Protein AF-A0A7S4SJH5-F1 (afdb_monomer_lite)

Structure (mmCIF, N/CA/C/O backbone):
data_AF-A0A7S4SJH5-F1
#
_entry.id   AF-A0A7S4SJH5-F1
#
loop_
_atom_site.group_PDB
_atom_site.id
_atom_site.type_symbol
_atom_site.label_atom_id
_atom_site.label_alt_id
_atom_site.label_comp_id
_atom_site.label_asym_id
_atom_site.label_entity_id
_atom_site.label_seq_id
_atom_site.pdbx_PDB_ins_code
_atom_site.Cartn_x
_atom_site.Cartn_y
_atom_site.Cartn_z
_atom_site.occupancy
_atom_site.B_iso_or_equiv
_atom_site.auth_seq_id
_atom_site.auth_comp_id
_atom_site.auth_asym_id
_atom_site.auth_atom_id
_atom_site.pdbx_PDB_model_num
ATOM 1 N N . ASN A 1 1 ? 22.128 1.955 -6.097 1.00 71.81 1 ASN A N 1
ATOM 2 C CA . ASN A 1 1 ? 20.677 1.804 -5.848 1.00 71.81 1 ASN A CA 1
ATOM 3 C C . ASN A 1 1 ? 20.078 1.080 -7.054 1.00 71.81 1 ASN A C 1
ATOM 5 O O . ASN A 1 1 ? 20.404 1.464 -8.172 1.00 71.81 1 ASN A O 1
ATOM 9 N N . ARG A 1 2 ? 19.282 0.021 -6.847 1.00 75.12 2 ARG A N 1
ATOM 10 C CA . ARG A 1 2 ? 18.670 -0.792 -7.916 1.00 75.12 2 ARG A CA 1
ATOM 11 C C . ARG A 1 2 ? 17.792 0.044 -8.857 1.00 75.12 2 ARG A C 1
ATOM 13 O O . ARG A 1 2 ? 17.909 -0.124 -10.065 1.00 75.12 2 ARG A O 1
ATOM 20 N N . HIS A 1 3 ? 17.038 1.013 -8.321 1.00 79.19 3 HIS A N 1
ATOM 21 C CA . HIS A 1 3 ? 16.251 1.985 -9.103 1.00 79.19 3 HIS A CA 1
ATOM 22 C C . HIS A 1 3 ? 17.123 2.677 -10.150 1.00 79.19 3 HIS A C 1
ATOM 24 O O . HIS A 1 3 ? 16.803 2.694 -11.332 1.00 79.19 3 HIS A O 1
ATOM 30 N N . THR A 1 4 ? 18.271 3.202 -9.719 1.00 84.38 4 THR A N 1
ATOM 31 C CA . THR A 1 4 ? 19.208 3.916 -10.591 1.00 84.38 4 THR A CA 1
ATOM 32 C C . THR A 1 4 ? 19.762 3.011 -11.685 1.00 84.38 4 THR A C 1
ATOM 34 O O . THR A 1 4 ? 19.851 3.444 -12.824 1.00 84.38 4 THR A O 1
ATOM 37 N N . GLN A 1 5 ? 20.096 1.757 -11.364 1.00 84.31 5 GLN A N 1
ATOM 38 C CA . GLN A 1 5 ? 20.617 0.800 -12.348 1.00 84.31 5 GLN A CA 1
ATOM 39 C C . GLN A 1 5 ? 19.587 0.482 -13.434 1.00 84.31 5 GLN A C 1
ATOM 41 O O . GLN A 1 5 ? 19.936 0.409 -14.607 1.00 84.31 5 GLN A O 1
ATOM 46 N N . ILE A 1 6 ? 18.320 0.316 -13.049 1.00 83.69 6 ILE A N 1
ATOM 47 C CA . ILE A 1 6 ? 17.226 0.104 -13.997 1.00 83.69 6 ILE A CA 1
ATOM 48 C C . ILE A 1 6 ? 17.053 1.336 -14.887 1.00 83.69 6 ILE A C 1
ATOM 50 O O . ILE A 1 6 ? 17.049 1.209 -16.104 1.00 83.69 6 ILE A O 1
ATOM 54 N N . LEU A 1 7 ? 16.967 2.532 -14.304 1.00 88.25 7 LEU A N 1
ATOM 55 C CA . LEU A 1 7 ? 16.808 3.758 -15.092 1.00 88.25 7 LEU A CA 1
ATOM 56 C C . LEU A 1 7 ? 17.993 3.985 -16.042 1.00 88.25 7 LEU A C 1
ATOM 58 O O . LEU A 1 7 ? 17.797 4.400 -17.177 1.00 88.25 7 LEU A O 1
ATOM 62 N N . GLN A 1 8 ? 19.212 3.648 -15.614 1.00 88.31 8 GLN A N 1
ATOM 63 C CA . GLN A 1 8 ? 20.402 3.680 -16.467 1.00 88.31 8 GLN A CA 1
ATOM 64 C C . GLN A 1 8 ? 20.332 2.664 -17.611 1.00 88.31 8 GLN A C 1
ATOM 66 O O . GLN A 1 8 ? 20.703 3.006 -18.728 1.00 88.31 8 GLN A O 1
ATOM 71 N N . LEU A 1 9 ? 19.838 1.445 -17.363 1.00 85.44 9 LEU A N 1
ATOM 72 C CA . LEU A 1 9 ? 19.628 0.441 -18.410 1.00 85.44 9 LEU A CA 1
ATOM 73 C C . LEU A 1 9 ? 18.659 0.965 -19.477 1.00 85.44 9 LEU A C 1
ATOM 75 O O . LEU A 1 9 ? 18.976 0.931 -20.663 1.00 85.44 9 LEU A O 1
ATOM 79 N N . PHE A 1 10 ? 17.518 1.511 -19.056 1.00 87.31 10 PHE A N 1
ATOM 80 C CA . PHE A 1 10 ? 16.510 2.069 -19.962 1.00 87.31 10 PHE A CA 1
ATOM 81 C C . PHE A 1 10 ? 16.956 3.355 -20.668 1.00 87.31 10 PHE A C 1
ATOM 83 O O . PHE A 1 10 ? 16.408 3.702 -21.707 1.00 87.31 10 PHE A O 1
ATOM 90 N N . ALA A 1 11 ? 17.982 4.034 -20.152 1.00 89.75 11 ALA A N 1
ATOM 91 C CA . ALA A 1 11 ? 18.607 5.177 -20.809 1.00 89.75 11 ALA A CA 1
ATOM 92 C C . ALA A 1 11 ? 19.631 4.785 -21.895 1.00 89.75 11 ALA A C 1
ATOM 94 O O . ALA A 1 11 ? 20.174 5.666 -22.559 1.00 89.75 11 ALA A O 1
ATOM 95 N N . THR A 1 12 ? 19.933 3.495 -22.083 1.00 88.94 12 THR A N 1
ATOM 96 C CA . THR A 1 12 ? 20.849 3.058 -23.151 1.00 88.94 12 THR A CA 1
ATOM 97 C C . THR A 1 12 ? 20.186 3.163 -24.533 1.00 88.94 12 THR A C 1
ATOM 99 O O . THR A 1 12 ? 18.988 2.895 -24.642 1.00 88.94 12 THR A O 1
ATOM 102 N N . PRO A 1 13 ? 20.935 3.479 -25.613 1.00 91.38 13 PRO A N 1
ATOM 103 C CA . PRO A 1 13 ? 20.355 3.627 -26.952 1.00 91.38 13 PRO A CA 1
ATOM 104 C C . PRO A 1 13 ? 19.530 2.422 -27.443 1.00 91.38 13 PRO A C 1
ATOM 106 O O . PRO A 1 13 ? 18.454 2.648 -27.995 1.00 91.38 13 PRO A O 1
ATOM 109 N N . PRO A 1 14 ? 19.946 1.153 -27.216 1.00 89.12 14 PRO A N 1
ATOM 110 C CA . PRO A 1 14 ? 19.132 0.001 -27.602 1.00 89.12 14 PRO A CA 1
ATOM 111 C C . PRO A 1 14 ? 17.788 -0.047 -26.873 1.00 89.12 14 PRO A C 1
ATOM 113 O O . PRO A 1 14 ? 16.776 -0.375 -27.480 1.00 89.12 14 PRO A O 1
ATOM 116 N N . MET A 1 15 ? 17.760 0.304 -25.584 1.00 86.56 15 MET A N 1
ATOM 117 C CA . MET A 1 15 ? 16.518 0.304 -24.814 1.00 86.56 15 MET A CA 1
ATOM 118 C C . MET A 1 15 ? 15.610 1.461 -25.227 1.00 86.56 15 MET A C 1
ATOM 120 O O . MET A 1 15 ? 14.430 1.238 -25.449 1.00 86.56 15 MET A O 1
ATOM 124 N N . GLN A 1 16 ? 16.154 2.666 -25.413 1.00 88.50 16 GLN A N 1
ATOM 125 C CA . GLN A 1 16 ? 15.378 3.837 -25.844 1.00 88.50 16 GLN A CA 1
ATOM 126 C C . GLN A 1 16 ? 14.749 3.672 -27.231 1.00 88.50 16 GLN A C 1
ATOM 128 O O . GLN A 1 16 ? 13.740 4.305 -27.525 1.00 88.50 16 GLN A O 1
ATOM 133 N N . HIS A 1 17 ? 15.336 2.834 -28.091 1.00 87.81 17 HIS A N 1
ATOM 134 C CA . HIS A 1 17 ? 14.764 2.538 -29.401 1.00 87.81 17 HIS A CA 1
ATOM 135 C C . HIS A 1 17 ? 13.475 1.704 -29.315 1.00 87.81 17 HIS A C 1
ATOM 137 O O . HIS A 1 17 ? 12.612 1.828 -30.181 1.00 87.81 17 HIS A O 1
ATOM 143 N N . HIS A 1 18 ? 13.337 0.870 -28.280 1.00 85.50 18 HIS A N 1
ATOM 144 C CA . HIS A 1 18 ? 12.234 -0.086 -28.142 1.00 85.50 18 HIS A CA 1
ATOM 145 C C . HIS A 1 18 ? 11.288 0.211 -26.975 1.00 85.50 18 HIS A C 1
ATOM 147 O O . HIS A 1 18 ? 10.184 -0.330 -26.942 1.00 85.50 18 HIS A O 1
ATOM 153 N N . PHE A 1 19 ? 11.714 1.030 -26.013 1.00 83.19 19 PHE A N 1
ATOM 154 C CA . PHE A 1 19 ? 11.036 1.213 -24.738 1.00 83.19 19 PHE A CA 1
ATOM 155 C C . PHE A 1 19 ? 11.051 2.670 -24.291 1.00 83.19 19 PHE A C 1
ATOM 157 O O . PHE A 1 19 ? 12.062 3.370 -24.376 1.00 83.19 19 PHE A O 1
ATOM 164 N N . GLU A 1 20 ? 9.936 3.092 -23.704 1.00 84.75 20 GLU A N 1
ATOM 165 C CA . GLU A 1 20 ? 9.885 4.321 -22.923 1.00 84.75 20 GLU A CA 1
ATOM 166 C C . GLU A 1 20 ? 10.580 4.159 -21.565 1.00 84.75 20 GLU A C 1
ATOM 168 O O . GLU A 1 20 ? 10.860 3.055 -21.088 1.00 84.75 20 GLU A O 1
ATOM 173 N N . THR A 1 21 ? 10.857 5.292 -20.915 1.00 85.81 21 THR A N 1
ATOM 174 C CA . THR A 1 21 ? 11.409 5.282 -19.556 1.00 85.81 21 THR A CA 1
ATOM 175 C C . THR A 1 21 ? 10.378 4.695 -18.587 1.00 85.81 21 THR A C 1
ATOM 177 O O . THR A 1 21 ? 9.243 5.176 -18.547 1.00 85.81 21 THR A O 1
ATOM 180 N N . PRO A 1 22 ? 10.747 3.699 -17.763 1.00 86.19 22 PRO A N 1
ATOM 181 C CA . PRO A 1 22 ? 9.787 3.007 -16.924 1.00 86.19 22 PRO A CA 1
ATOM 182 C C . PRO A 1 22 ? 9.300 3.911 -15.794 1.00 86.19 22 PRO A C 1
ATOM 184 O O . PRO A 1 22 ? 10.074 4.634 -15.160 1.00 86.19 22 PRO A O 1
ATOM 187 N N . THR A 1 23 ? 8.011 3.813 -15.481 1.00 87.44 23 THR A N 1
ATOM 188 C CA . THR A 1 23 ? 7.456 4.431 -14.273 1.00 87.44 23 THR A CA 1
ATOM 189 C C . THR A 1 23 ? 7.694 3.521 -13.073 1.00 87.44 23 THR A C 1
ATOM 191 O O . THR A 1 23 ? 7.365 2.335 -13.113 1.00 87.44 23 THR A O 1
ATOM 194 N N . ILE A 1 24 ? 8.235 4.090 -11.990 1.00 85.88 24 ILE A N 1
ATOM 195 C CA . ILE A 1 24 ? 8.539 3.357 -10.759 1.00 85.88 24 ILE A CA 1
ATOM 196 C C . ILE A 1 24 ? 7.441 3.567 -9.718 1.00 85.88 24 ILE A C 1
ATOM 198 O O . ILE A 1 24 ? 7.177 4.691 -9.289 1.00 85.88 24 ILE A O 1
ATOM 202 N N . SER A 1 25 ? 6.819 2.478 -9.266 1.00 84.44 25 SER A N 1
ATOM 203 C CA . SER A 1 25 ? 5.943 2.515 -8.086 1.00 84.44 25 SER A CA 1
ATOM 204 C C . SER A 1 25 ? 6.793 2.476 -6.787 1.00 84.44 25 SER A C 1
ATOM 206 O O . SER A 1 25 ? 7.906 1.944 -6.773 1.00 84.44 25 SER A O 1
ATOM 208 N N . PRO A 1 26 ? 6.351 3.078 -5.673 1.00 83.75 26 PRO A N 1
ATOM 209 C CA . PRO A 1 26 ? 7.137 3.104 -4.440 1.00 83.75 26 PRO A CA 1
ATOM 210 C C . PRO A 1 26 ? 7.080 1.781 -3.661 1.00 83.75 26 PRO A C 1
ATOM 212 O O . PRO A 1 26 ? 6.040 1.124 -3.606 1.00 83.75 26 PRO A O 1
ATOM 215 N N . ALA A 1 27 ? 8.179 1.435 -2.983 1.00 87.50 27 ALA A N 1
ATOM 216 C CA . ALA A 1 27 ? 8.197 0.389 -1.963 1.00 87.50 27 ALA A CA 1
ATOM 217 C C . ALA A 1 27 ? 7.295 0.742 -0.766 1.00 87.50 27 ALA A C 1
ATOM 219 O O . ALA A 1 27 ? 7.129 1.917 -0.423 1.00 87.50 27 ALA A O 1
ATOM 220 N N . ILE A 1 28 ? 6.762 -0.272 -0.075 1.00 90.81 28 ILE A N 1
ATOM 221 C CA . ILE A 1 28 ? 6.120 -0.091 1.235 1.00 90.81 28 ILE A CA 1
ATOM 222 C C . ILE A 1 28 ? 7.037 -0.674 2.311 1.00 90.81 28 ILE A C 1
ATOM 224 O O . ILE A 1 28 ? 7.140 -1.895 2.439 1.00 90.81 28 ILE A O 1
ATOM 228 N N . PRO A 1 29 ? 7.662 0.164 3.157 1.00 90.81 29 PRO A N 1
ATOM 229 C CA . PRO A 1 29 ? 8.459 -0.342 4.261 1.00 90.81 29 PRO A CA 1
ATOM 230 C C . PRO A 1 29 ? 7.576 -1.114 5.240 1.00 90.81 29 PRO A C 1
ATOM 232 O O . PRO A 1 29 ? 6.602 -0.569 5.767 1.00 90.81 29 PRO A O 1
ATOM 235 N N . SER A 1 30 ? 7.948 -2.346 5.580 1.00 91.00 30 SER A N 1
ATOM 236 C CA . SER A 1 30 ? 7.201 -3.177 6.544 1.00 91.00 30 SER A CA 1
ATOM 237 C C . SER A 1 30 ? 7.014 -2.501 7.911 1.00 91.00 30 SER A C 1
ATOM 239 O O . SER A 1 30 ? 6.020 -2.723 8.605 1.00 91.00 30 SER A O 1
ATOM 241 N N . ARG A 1 31 ? 7.949 -1.621 8.296 1.00 90.94 31 ARG A N 1
ATOM 242 C CA . ARG A 1 31 ? 7.860 -0.794 9.509 1.00 90.94 31 ARG A CA 1
ATOM 243 C C . ARG A 1 31 ? 6.754 0.259 9.427 1.00 90.94 31 ARG A C 1
ATOM 245 O O . ARG A 1 31 ? 6.141 0.550 10.449 1.00 90.94 31 ARG A O 1
ATOM 252 N N . SER A 1 32 ? 6.483 0.809 8.243 1.00 91.31 32 SER A N 1
ATOM 253 C CA . SER A 1 32 ? 5.493 1.878 8.059 1.00 91.31 32 SER A CA 1
ATOM 254 C C . SER A 1 32 ? 4.076 1.398 8.379 1.00 91.31 32 SER A C 1
ATOM 256 O O . SER A 1 32 ? 3.346 2.086 9.091 1.00 91.31 32 SER A O 1
ATOM 258 N N . ILE A 1 33 ? 3.735 0.170 7.975 1.00 93.06 33 ILE A N 1
ATOM 259 C CA . ILE A 1 33 ? 2.428 -0.461 8.207 1.00 93.06 33 ILE A CA 1
ATOM 260 C C . ILE A 1 33 ? 2.284 -1.071 9.613 1.00 93.06 33 ILE A C 1
ATOM 262 O O . ILE A 1 33 ? 1.391 -1.881 9.854 1.00 93.06 33 ILE A O 1
ATOM 266 N N . ARG A 1 34 ? 3.172 -0.727 10.559 1.00 90.81 34 ARG A N 1
ATOM 267 C CA . ARG A 1 34 ? 2.969 -0.998 11.997 1.00 90.81 34 ARG A CA 1
ATOM 268 C C . ARG A 1 34 ? 1.940 -0.066 12.618 1.00 90.81 34 ARG A C 1
ATOM 270 O O . ARG A 1 34 ? 1.244 -0.473 13.539 1.00 90.81 34 ARG A O 1
ATOM 277 N N . SER A 1 35 ? 1.843 1.157 12.106 1.00 90.94 35 SER A N 1
ATOM 278 C CA . SER A 1 35 ? 0.787 2.088 12.490 1.00 90.94 35 SER A CA 1
ATOM 279 C C . SER A 1 35 ? -0.530 1.665 11.847 1.00 90.94 35 SER A C 1
ATOM 281 O O . SER A 1 35 ? -0.564 1.372 10.649 1.00 90.94 35 SER A O 1
ATOM 283 N N . GLN A 1 36 ? -1.608 1.675 12.633 1.00 92.00 36 GLN A N 1
ATOM 284 C CA . GLN A 1 36 ? -2.957 1.401 12.143 1.00 92.00 36 GLN A CA 1
ATOM 285 C C . GLN A 1 36 ? -3.313 2.325 10.981 1.00 92.00 36 GLN A C 1
ATOM 287 O O . GLN A 1 36 ? -3.697 1.849 9.918 1.00 92.00 36 GLN A O 1
ATOM 292 N N . TYR A 1 37 ? -3.102 3.632 11.143 1.00 93.19 37 TYR A N 1
ATOM 293 C CA . TYR A 1 37 ? -3.399 4.602 10.096 1.00 93.19 37 TYR A CA 1
ATOM 294 C C . TYR A 1 37 ? -2.614 4.323 8.811 1.00 93.19 37 TYR A C 1
ATOM 296 O O . TYR A 1 37 ? -3.189 4.304 7.728 1.00 93.19 37 TYR A O 1
ATOM 304 N N . ASN A 1 38 ? -1.311 4.050 8.913 1.00 93.56 38 ASN A N 1
ATOM 305 C CA . ASN A 1 38 ? -0.498 3.783 7.726 1.00 93.56 38 ASN A CA 1
ATOM 306 C C . ASN A 1 38 ? -0.890 2.478 7.034 1.00 93.56 38 ASN A C 1
ATOM 308 O O . ASN A 1 38 ? -0.888 2.436 5.805 1.00 93.56 38 ASN A O 1
ATOM 312 N N . LEU A 1 39 ? -1.238 1.429 7.788 1.00 95.00 39 LEU A N 1
ATOM 313 C CA . LEU A 1 39 ? -1.768 0.200 7.205 1.00 95.00 39 LEU A CA 1
ATOM 314 C C . LEU A 1 39 ? -3.052 0.492 6.423 1.00 95.00 39 LEU A C 1
ATOM 316 O O . LEU A 1 39 ? -3.139 0.120 5.257 1.00 95.00 39 LEU A O 1
ATOM 320 N N . LEU A 1 40 ? -4.013 1.185 7.041 1.00 95.56 40 LEU A N 1
ATOM 321 C CA . LEU A 1 40 ? -5.303 1.482 6.420 1.00 95.56 40 LEU A CA 1
ATOM 322 C C . LEU A 1 40 ? -5.137 2.407 5.209 1.00 95.56 40 LEU A C 1
ATOM 324 O O . LEU A 1 40 ? -5.605 2.090 4.126 1.00 95.56 40 LEU A O 1
ATOM 328 N N . ARG A 1 41 ? -4.349 3.478 5.318 1.00 95.75 41 ARG A N 1
ATOM 329 C CA . ARG A 1 41 ? -4.022 4.351 4.180 1.00 95.75 41 ARG A CA 1
ATOM 330 C C . ARG A 1 41 ? -3.432 3.574 3.009 1.00 95.75 41 ARG A C 1
ATOM 332 O O . ARG A 1 41 ? -3.741 3.843 1.853 1.00 95.75 41 ARG A O 1
ATOM 339 N N . THR A 1 42 ? -2.549 2.627 3.300 1.00 96.62 42 THR A N 1
ATOM 340 C CA . THR A 1 42 ? -1.892 1.819 2.272 1.00 96.62 42 THR A CA 1
ATOM 341 C C . THR A 1 42 ? -2.857 0.809 1.650 1.00 96.62 42 THR A C 1
ATOM 343 O O . THR A 1 42 ? -2.875 0.659 0.434 1.00 96.62 42 THR A O 1
ATOM 346 N N . ALA A 1 43 ? -3.708 0.174 2.455 1.00 96.50 43 ALA A N 1
ATOM 347 C CA . ALA A 1 43 ? -4.746 -0.738 1.982 1.00 96.50 43 ALA A CA 1
ATOM 348 C C . ALA A 1 43 ? -5.844 -0.032 1.166 1.00 96.50 43 ALA A C 1
ATOM 350 O O . ALA A 1 43 ? -6.338 -0.599 0.195 1.00 96.50 43 ALA A O 1
ATOM 351 N N . HIS A 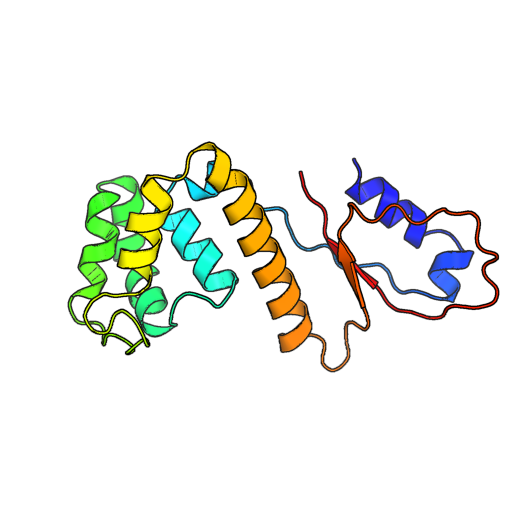1 44 ? -6.182 1.218 1.494 1.00 96.69 44 HIS A N 1
ATOM 352 C CA . HIS A 1 44 ? -7.058 2.056 0.667 1.00 96.69 44 HIS A CA 1
ATOM 353 C C . HIS A 1 44 ? -6.417 2.381 -0.683 1.00 96.69 44 HIS A C 1
ATOM 355 O O . HIS A 1 44 ? -7.035 2.168 -1.726 1.00 96.69 44 HIS A O 1
ATOM 361 N N . LYS A 1 45 ? -5.139 2.787 -0.693 1.00 95.50 45 LYS A N 1
ATOM 362 C CA . LYS A 1 45 ? -4.387 2.978 -1.945 1.00 95.50 45 LYS A CA 1
ATOM 363 C C . LYS A 1 45 ? -4.355 1.710 -2.796 1.00 95.50 45 LYS A C 1
ATOM 365 O O . LYS A 1 45 ? -4.487 1.809 -4.009 1.00 95.50 45 LYS A O 1
ATOM 370 N N . ALA A 1 46 ? -4.232 0.547 -2.162 1.00 95.88 46 ALA A N 1
ATOM 371 C CA . ALA A 1 46 ? -4.285 -0.762 -2.808 1.00 95.88 46 ALA A CA 1
ATOM 372 C C . ALA A 1 46 ? -5.697 -1.171 -3.283 1.00 95.88 46 ALA A C 1
ATOM 374 O O . ALA A 1 46 ? -5.844 -2.228 -3.881 1.00 95.88 46 ALA A O 1
ATOM 375 N N . GLY A 1 47 ? -6.733 -0.364 -3.020 1.00 94.62 47 GLY A N 1
ATOM 376 C CA . GLY A 1 47 ? -8.112 -0.630 -3.447 1.00 94.62 47 GLY A CA 1
ATOM 377 C C . GLY A 1 47 ? -8.852 -1.679 -2.616 1.00 94.62 47 GLY A C 1
ATOM 378 O O . GLY A 1 47 ? -9.876 -2.181 -3.056 1.00 94.62 47 GLY A O 1
ATOM 379 N N . ILE A 1 48 ? -8.347 -2.024 -1.429 1.00 93.50 48 ILE A N 1
ATOM 380 C CA . ILE A 1 48 ? -8.914 -3.100 -0.603 1.00 93.50 48 ILE A CA 1
ATOM 381 C C . ILE A 1 48 ? -9.925 -2.564 0.421 1.00 93.50 48 ILE A C 1
ATOM 383 O O . ILE A 1 48 ? -10.857 -3.262 0.812 1.00 93.50 48 ILE A O 1
ATOM 387 N N . ILE A 1 49 ? -9.735 -1.326 0.887 1.00 94.19 49 ILE A N 1
ATOM 388 C CA . ILE A 1 49 ? -10.663 -0.683 1.825 1.00 94.19 49 ILE A CA 1
ATOM 389 C C . ILE A 1 49 ? -11.805 -0.015 1.047 1.00 94.19 49 ILE A C 1
ATOM 391 O O . ILE A 1 49 ? -11.505 0.772 0.145 1.00 94.19 49 ILE A O 1
ATOM 395 N N . PRO A 1 50 ? -13.078 -0.259 1.422 1.00 92.81 50 PRO A N 1
ATOM 396 C CA . PRO A 1 50 ? -14.227 0.443 0.858 1.00 92.81 50 PRO A CA 1
ATOM 397 C C . PRO A 1 50 ? -14.105 1.962 0.989 1.00 92.81 50 PRO A C 1
ATOM 399 O O . PRO A 1 50 ? -13.608 2.480 1.996 1.00 92.81 50 PRO A O 1
ATOM 402 N N . GLN A 1 51 ? -14.575 2.690 -0.022 1.00 93.62 51 GLN A N 1
ATOM 403 C CA . GLN A 1 51 ? -14.416 4.140 -0.068 1.00 93.62 51 GLN A CA 1
ATOM 404 C C . GLN A 1 51 ? -15.174 4.835 1.072 1.00 93.62 51 GLN A C 1
ATOM 406 O O . GLN A 1 51 ? -14.665 5.812 1.619 1.00 93.62 51 GLN A O 1
ATOM 411 N N . GLU A 1 52 ? -16.339 4.322 1.480 1.00 93.75 52 GLU A N 1
ATOM 412 C CA . GLU A 1 52 ? -17.125 4.876 2.587 1.00 93.75 52 GLU A CA 1
ATOM 413 C C . GLU A 1 52 ? -16.369 4.785 3.919 1.00 93.75 52 GLU A C 1
ATOM 415 O O . GLU A 1 52 ? -16.290 5.766 4.660 1.00 93.75 52 GLU A O 1
ATOM 420 N N . GLU A 1 53 ? -15.739 3.635 4.193 1.00 95.00 53 GLU A N 1
ATOM 421 C CA . GLU A 1 53 ? -14.916 3.444 5.393 1.00 95.00 53 GLU A CA 1
ATOM 422 C C . GLU A 1 53 ? -13.700 4.381 5.384 1.00 95.00 53 GLU A C 1
ATOM 424 O O . GLU A 1 53 ? -13.373 4.997 6.401 1.00 95.00 53 GLU A O 1
ATOM 429 N N . TRP A 1 54 ? -13.036 4.533 4.233 1.00 95.81 54 TRP A N 1
ATOM 430 C CA . TRP A 1 54 ? -11.891 5.436 4.121 1.00 95.81 54 TRP A CA 1
ATOM 431 C C . TRP A 1 54 ? -12.276 6.908 4.294 1.00 95.81 54 TRP A C 1
ATOM 433 O O . TRP A 1 54 ? -11.566 7.652 4.977 1.00 95.81 54 TRP A O 1
ATOM 443 N N . ASN A 1 55 ? -13.403 7.334 3.723 1.00 95.12 55 ASN A N 1
ATOM 444 C CA . ASN A 1 55 ? -13.902 8.700 3.868 1.00 95.12 55 ASN A CA 1
ATOM 445 C C . ASN A 1 55 ? -14.110 9.059 5.345 1.00 95.12 55 ASN A C 1
ATOM 447 O O . ASN A 1 55 ? -13.676 10.126 5.773 1.00 95.12 55 ASN A O 1
ATOM 451 N N . ALA A 1 56 ? -14.674 8.145 6.140 1.00 94.00 56 ALA A N 1
ATOM 452 C CA . ALA A 1 56 ? -14.834 8.339 7.579 1.00 94.00 56 ALA A CA 1
ATOM 453 C C . ALA A 1 56 ? -13.486 8.417 8.321 1.00 94.00 56 ALA A C 1
ATOM 455 O O . ALA A 1 56 ? -13.298 9.276 9.177 1.00 94.00 56 ALA A O 1
ATOM 456 N N . ILE A 1 57 ? -12.513 7.567 7.978 1.00 93.88 57 ILE A N 1
ATOM 457 C CA . ILE A 1 57 ? -11.197 7.532 8.645 1.00 93.88 57 ILE A CA 1
ATOM 458 C C . ILE A 1 57 ? -10.336 8.757 8.304 1.00 93.88 57 ILE A C 1
ATOM 460 O O . ILE A 1 57 ? -9.570 9.232 9.143 1.00 93.88 57 ILE A O 1
ATOM 464 N N . SER A 1 58 ? -10.418 9.247 7.067 1.00 94.06 58 SER A N 1
ATOM 465 C CA . SER A 1 58 ? -9.498 10.254 6.522 1.00 94.06 58 SER A CA 1
ATOM 466 C C . SER A 1 58 ? -9.839 11.706 6.885 1.00 94.06 58 SER A C 1
ATOM 468 O O . SER A 1 58 ? -9.154 12.623 6.425 1.00 94.06 58 SER A O 1
ATOM 470 N N . THR A 1 59 ? -10.852 11.933 7.728 1.00 92.50 59 THR A N 1
ATOM 471 C CA . THR A 1 59 ? -11.256 13.282 8.146 1.00 92.50 59 THR A CA 1
ATOM 472 C C . THR A 1 59 ? -10.184 13.969 9.002 1.00 92.50 59 THR A C 1
ATOM 474 O O . THR A 1 59 ? -9.489 13.307 9.783 1.00 92.50 59 THR A O 1
ATOM 477 N N . PRO A 1 60 ? -10.036 15.305 8.919 1.00 90.56 60 PRO A N 1
ATOM 478 C CA . PRO A 1 60 ? -9.070 16.047 9.731 1.00 90.56 60 PRO A CA 1
ATOM 479 C C . PRO A 1 60 ? -9.199 15.788 11.239 1.00 90.56 60 PRO A C 1
ATOM 481 O O . PRO A 1 60 ? -8.193 15.749 11.950 1.00 90.56 60 PRO A O 1
ATOM 484 N N . GLU A 1 61 ? -10.420 15.590 11.731 1.00 89.56 61 GLU A N 1
ATOM 485 C CA . GLU A 1 61 ? -10.736 15.294 13.128 1.00 89.56 61 GLU A CA 1
ATOM 486 C C . GLU A 1 61 ? -10.158 13.937 13.542 1.00 89.56 61 GLU A C 1
ATOM 488 O O . GLU A 1 61 ? -9.455 13.839 14.550 1.00 89.56 61 GLU A O 1
ATOM 493 N N . ASN A 1 62 ? -10.366 12.904 12.724 1.00 89.06 62 ASN A N 1
ATOM 494 C CA . ASN A 1 62 ? -9.876 11.556 13.000 1.00 89.06 62 ASN A CA 1
ATOM 495 C C . ASN A 1 62 ? -8.358 11.443 12.810 1.00 89.06 62 ASN A C 1
ATOM 497 O O . ASN A 1 62 ? -7.685 10.727 13.552 1.00 89.06 62 ASN A O 1
ATOM 501 N N . LEU A 1 63 ? -7.772 12.225 11.899 1.00 87.25 63 LEU A N 1
ATOM 502 C CA . LEU A 1 63 ? -6.317 12.313 11.747 1.00 87.25 63 LEU A CA 1
ATOM 503 C C . LEU A 1 63 ? -5.621 12.913 12.977 1.00 87.25 63 LEU A C 1
ATOM 505 O O . LEU A 1 63 ? -4.477 12.550 13.263 1.00 87.25 63 LEU A O 1
ATOM 509 N N . LYS A 1 64 ? -6.291 13.791 13.738 1.00 87.62 64 LYS A N 1
ATOM 510 C CA . LYS A 1 64 ? -5.770 14.270 15.031 1.00 87.62 64 LYS A CA 1
ATOM 511 C C . LYS A 1 64 ? -5.721 13.133 16.058 1.00 87.62 64 LYS A C 1
ATOM 513 O O . LYS A 1 64 ? -4.728 13.025 16.779 1.00 87.62 64 LYS A O 1
ATOM 518 N N . LEU A 1 65 ? -6.720 12.242 16.055 1.00 82.75 65 LEU A N 1
ATOM 519 C CA . LEU A 1 65 ? -6.774 11.078 16.950 1.00 82.75 65 LEU A CA 1
ATOM 520 C C . LEU A 1 65 ? -5.621 10.098 16.723 1.00 82.75 65 LEU A C 1
ATOM 522 O O . LEU A 1 65 ? -5.147 9.497 17.679 1.00 82.75 65 LEU A O 1
ATOM 526 N N . VAL A 1 66 ? -5.088 9.995 15.500 1.00 83.50 66 VAL A N 1
ATOM 527 C CA . VAL A 1 66 ? -3.922 9.138 15.198 1.00 83.50 66 VAL A CA 1
ATOM 528 C C . VAL A 1 66 ? -2.716 9.462 16.090 1.00 83.50 66 VAL A C 1
ATOM 530 O O . VAL A 1 66 ? -1.909 8.576 16.365 1.00 83.50 66 VAL A O 1
ATOM 533 N N . LYS A 1 67 ? -2.576 10.716 16.539 1.00 79.75 67 LYS A N 1
ATOM 534 C CA . LYS A 1 67 ? -1.482 11.136 17.426 1.00 79.75 67 LYS A CA 1
ATOM 535 C C . LYS A 1 67 ? -1.801 10.941 18.909 1.00 79.75 67 LYS A C 1
ATOM 537 O O . LYS A 1 67 ? -0.882 10.653 19.667 1.00 79.75 67 LYS A O 1
ATOM 542 N N . SER A 1 68 ? -3.056 11.130 19.320 1.00 83.44 68 SER A N 1
ATOM 543 C CA . SER A 1 68 ? -3.452 11.141 20.735 1.00 83.44 68 SER A CA 1
ATOM 544 C C . SER A 1 68 ? -3.961 9.793 21.246 1.00 83.44 68 SER A C 1
ATOM 546 O O . SER A 1 68 ? -3.645 9.413 22.365 1.00 83.44 68 SER A O 1
ATOM 548 N N . ASP A 1 69 ? -4.744 9.077 20.439 1.00 82.94 69 ASP A N 1
ATOM 549 C CA . ASP A 1 69 ? -5.315 7.769 20.764 1.00 82.94 69 ASP A CA 1
ATOM 550 C C . ASP A 1 69 ? -5.503 6.939 19.479 1.00 82.94 69 ASP A C 1
ATOM 552 O O . ASP A 1 69 ? -6.590 6.913 18.883 1.00 82.94 69 ASP A O 1
ATOM 556 N N . PRO A 1 70 ? -4.440 6.246 19.031 1.00 76.50 70 PRO A N 1
ATOM 557 C CA . PRO A 1 70 ? -4.485 5.434 17.824 1.00 76.50 70 PRO A CA 1
ATOM 558 C C . PRO A 1 70 ? -5.518 4.310 17.900 1.00 76.50 70 PRO A C 1
ATOM 560 O O . PRO A 1 70 ? -6.010 3.882 16.865 1.00 76.50 70 PRO A O 1
ATOM 563 N N . GLU A 1 71 ? -5.857 3.799 19.087 1.00 74.75 71 GLU A N 1
ATOM 564 C CA . GLU A 1 71 ? -6.782 2.667 19.199 1.00 74.75 71 GLU A CA 1
ATOM 565 C C . GLU A 1 71 ? -8.239 3.081 18.963 1.00 74.75 71 GLU A C 1
ATOM 567 O O . GLU A 1 71 ? -9.048 2.268 18.507 1.00 74.75 71 GLU A O 1
ATOM 572 N N . SER A 1 72 ? -8.558 4.357 19.190 1.00 83.19 72 SER A N 1
ATOM 573 C CA . SER A 1 72 ? -9.889 4.920 18.962 1.00 83.19 72 SER A CA 1
ATOM 574 C C . SER A 1 72 ? -10.186 5.291 17.510 1.00 83.19 72 SER A C 1
ATOM 576 O O . SER A 1 72 ? -11.348 5.553 17.207 1.00 83.19 72 SER A O 1
ATOM 578 N N . LEU A 1 73 ? -9.206 5.270 16.596 1.00 87.81 73 LEU A N 1
ATOM 579 C CA . LEU A 1 73 ? -9.405 5.697 15.202 1.00 87.81 73 LEU A CA 1
ATOM 580 C C . LEU A 1 73 ? -10.590 4.985 14.533 1.00 87.81 73 LEU A C 1
ATOM 582 O O . LEU A 1 73 ? -11.365 5.610 13.822 1.00 87.81 73 LEU A O 1
ATOM 586 N N . LEU A 1 74 ? -10.769 3.687 14.787 1.00 91.38 74 LEU A N 1
ATOM 587 C CA . LEU A 1 74 ? -11.829 2.887 14.163 1.00 91.38 74 LEU A CA 1
ATOM 588 C C . LEU A 1 74 ? -13.223 3.104 14.770 1.00 91.38 74 LEU A C 1
ATOM 590 O O . LEU A 1 74 ? -14.199 2.590 14.228 1.00 91.38 74 LEU A O 1
ATOM 594 N N . LYS A 1 75 ? -13.349 3.867 15.865 1.00 90.81 75 LYS A N 1
ATOM 595 C CA . LYS A 1 75 ? -14.658 4.207 16.450 1.00 90.81 75 LYS A CA 1
ATOM 596 C C . LYS A 1 75 ? -15.483 5.109 15.527 1.00 90.81 75 LYS A C 1
ATOM 598 O O . LYS A 1 75 ? -16.705 5.096 15.628 1.00 90.81 75 LYS A O 1
ATOM 603 N N . CYS A 1 76 ? -14.837 5.828 14.601 1.00 89.88 76 CYS A N 1
ATOM 604 C CA . CYS A 1 76 ? -15.518 6.652 13.597 1.00 89.88 76 CYS A CA 1
ATOM 605 C C . CYS A 1 76 ? -16.391 5.851 12.619 1.00 89.88 76 CYS A C 1
ATOM 607 O O . CYS A 1 76 ? -17.212 6.436 11.924 1.00 89.88 76 CYS A O 1
ATOM 609 N N . LEU A 1 77 ? -16.238 4.524 12.571 1.00 92.38 77 LEU A N 1
ATOM 610 C CA . LEU A 1 77 ? -16.983 3.665 11.654 1.00 92.38 77 LEU A CA 1
ATOM 611 C C . LEU A 1 77 ? -18.378 3.283 12.166 1.00 92.38 77 LEU A C 1
ATOM 613 O O . LEU A 1 77 ? -19.114 2.639 11.439 1.00 92.38 77 LEU A O 1
ATOM 617 N N . LYS A 1 78 ? -18.761 3.667 13.393 1.00 89.94 78 LYS A N 1
ATOM 618 C CA . LYS A 1 78 ? -20.018 3.232 14.031 1.00 89.94 78 LYS A CA 1
ATOM 619 C C . LYS A 1 78 ? -21.261 3.436 13.153 1.00 89.94 78 LYS A C 1
ATOM 621 O O . LYS A 1 78 ? -22.135 2.575 13.149 1.00 89.94 78 LYS A O 1
ATOM 626 N N . ASP A 1 79 ? -21.313 4.553 12.433 1.00 90.31 79 ASP A N 1
ATOM 627 C CA . ASP A 1 79 ? -22.462 4.951 11.614 1.00 90.31 79 ASP A CA 1
ATOM 628 C C . ASP A 1 79 ? -22.219 4.721 10.108 1.00 90.31 79 ASP A C 1
ATOM 630 O O . ASP A 1 79 ? -23.019 5.131 9.269 1.00 90.31 79 ASP A O 1
ATOM 634 N N . VAL A 1 80 ? -21.107 4.071 9.746 1.00 93.19 80 VAL A N 1
ATOM 635 C CA . VAL A 1 80 ? -20.780 3.741 8.355 1.00 93.19 80 VAL A CA 1
ATOM 636 C C . VAL A 1 80 ? -21.477 2.426 7.982 1.00 93.19 80 VAL A C 1
ATOM 638 O O . VAL A 1 80 ? -21.429 1.468 8.755 1.00 93.19 80 VAL A O 1
ATOM 641 N N . PRO A 1 81 ? -22.110 2.319 6.802 1.00 91.19 81 PRO A N 1
ATOM 642 C CA . PRO A 1 81 ? -22.663 1.051 6.339 1.00 91.19 81 PRO A CA 1
ATOM 643 C C . PRO A 1 81 ? -21.579 -0.024 6.195 1.00 91.19 81 PRO A C 1
ATOM 645 O O . PRO A 1 81 ? -20.491 0.234 5.680 1.00 91.19 81 PRO A O 1
ATOM 648 N N . ILE A 1 82 ? -21.876 -1.253 6.621 1.00 90.12 82 ILE A N 1
ATOM 649 C CA . ILE A 1 82 ? -20.976 -2.393 6.422 1.00 90.12 82 ILE A CA 1
ATOM 650 C C . ILE A 1 82 ? -21.270 -3.012 5.057 1.00 90.12 82 ILE A C 1
ATOM 652 O O . ILE A 1 82 ? -22.374 -3.498 4.817 1.00 90.12 82 ILE A O 1
ATOM 656 N N . THR A 1 83 ? -20.271 -3.049 4.174 1.00 85.25 83 THR A N 1
ATOM 657 C CA . THR A 1 83 ? -20.364 -3.798 2.915 1.00 85.25 83 THR A CA 1
ATOM 658 C C . THR A 1 83 ? -20.343 -5.306 3.210 1.00 85.25 83 THR A C 1
ATOM 660 O O . THR A 1 83 ? -19.339 -5.795 3.749 1.00 85.25 83 THR A O 1
ATOM 663 N N . PRO A 1 84 ? -21.397 -6.073 2.863 1.00 81.50 84 PRO A N 1
ATOM 664 C CA . PRO A 1 84 ? -21.443 -7.508 3.123 1.00 81.50 84 PRO A CA 1
ATOM 665 C C . PRO A 1 84 ? -20.325 -8.247 2.379 1.00 81.50 84 PRO A C 1
ATOM 667 O O . PRO A 1 84 ? -20.064 -7.985 1.205 1.00 81.50 84 PRO A O 1
ATOM 670 N N . ARG A 1 85 ? -19.676 -9.204 3.048 1.00 83.88 85 ARG A N 1
ATOM 671 C CA . ARG A 1 85 ? -18.659 -10.087 2.457 1.00 83.88 85 ARG A CA 1
ATOM 672 C C . ARG A 1 85 ? -18.982 -11.540 2.770 1.00 83.88 85 ARG A C 1
ATOM 674 O O . ARG A 1 85 ? -19.490 -11.826 3.851 1.00 8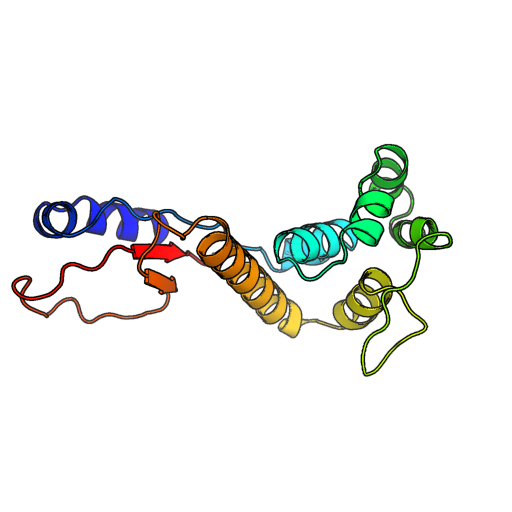3.88 85 ARG A O 1
ATOM 681 N N . TYR A 1 86 ? -18.586 -12.442 1.870 1.00 72.75 86 TYR A N 1
ATOM 682 C CA . TYR A 1 86 ? -18.883 -13.882 1.914 1.00 72.75 86 TYR A CA 1
ATOM 683 C C . TYR A 1 86 ? -18.682 -14.540 3.296 1.00 72.75 86 TYR A C 1
ATOM 685 O O . TYR A 1 86 ? -19.489 -15.367 3.696 1.00 72.75 86 TYR A O 1
ATOM 693 N N . ASN A 1 87 ? -17.661 -14.126 4.060 1.00 68.06 87 ASN A N 1
ATOM 694 C CA . ASN A 1 87 ? -17.309 -14.735 5.352 1.00 68.06 87 ASN A CA 1
ATOM 695 C C . ASN A 1 87 ? -17.483 -13.821 6.581 1.00 68.06 87 ASN A C 1
ATOM 697 O O . ASN A 1 87 ? -17.126 -14.231 7.683 1.00 68.06 87 ASN A O 1
ATOM 701 N N . ASN A 1 88 ? -17.944 -12.573 6.424 1.00 68.25 88 ASN A N 1
ATOM 702 C CA . ASN A 1 88 ? -18.073 -11.642 7.554 1.00 68.25 88 ASN A CA 1
ATOM 703 C C . ASN A 1 88 ? -18.963 -10.442 7.198 1.00 68.25 88 ASN A C 1
ATOM 705 O O . ASN A 1 88 ? -18.485 -9.438 6.672 1.00 68.25 88 ASN A O 1
ATOM 709 N N . ALA A 1 89 ? -20.259 -10.538 7.503 1.00 73.50 89 ALA A N 1
ATOM 710 C CA . ALA A 1 89 ? -21.226 -9.470 7.233 1.00 73.50 89 ALA A CA 1
ATOM 711 C C . ALA A 1 89 ? -21.325 -8.414 8.353 1.00 73.50 89 ALA A C 1
ATOM 713 O O . ALA A 1 89 ? -21.905 -7.358 8.139 1.00 73.50 89 ALA A O 1
ATOM 714 N N . ASN A 1 90 ? -20.746 -8.673 9.532 1.00 86.00 90 ASN A N 1
ATOM 715 C CA . ASN A 1 90 ? -21.016 -7.883 10.744 1.00 86.00 90 ASN A CA 1
ATOM 716 C C . ASN A 1 90 ? -19.844 -6.996 11.196 1.00 86.00 90 ASN A C 1
ATOM 718 O O . ASN A 1 90 ? -19.882 -6.440 12.292 1.00 86.00 90 ASN A O 1
ATOM 722 N N . VAL A 1 91 ? -18.767 -6.896 10.408 1.00 90.62 91 VAL A N 1
ATOM 723 C CA . VAL A 1 91 ? -17.566 -6.138 10.791 1.00 90.62 91 VAL A CA 1
ATOM 724 C C . VAL A 1 91 ? -17.000 -5.368 9.600 1.00 90.62 91 VAL A C 1
ATOM 726 O O . VAL A 1 91 ? -16.736 -5.941 8.539 1.00 90.62 91 VAL A O 1
ATOM 729 N N . HIS A 1 92 ? -16.723 -4.081 9.814 1.00 92.81 92 HIS A N 1
ATOM 730 C CA . HIS A 1 92 ? -15.996 -3.234 8.867 1.00 92.81 92 HIS A CA 1
ATOM 731 C C . HIS A 1 92 ? -14.683 -3.856 8.401 1.00 92.81 92 HIS A C 1
ATOM 733 O O . HIS A 1 92 ? -13.941 -4.446 9.197 1.00 92.81 92 HIS A O 1
ATOM 739 N N . TYR A 1 93 ? -14.360 -3.680 7.118 1.00 93.00 93 TYR A N 1
ATOM 740 C CA . TYR A 1 93 ? -13.131 -4.233 6.550 1.00 93.00 93 TYR A CA 1
ATOM 741 C C . TYR A 1 93 ? -11.898 -3.709 7.288 1.00 93.00 93 TYR A C 1
ATOM 743 O O . TYR A 1 93 ? -11.022 -4.487 7.665 1.00 93.00 93 TYR A O 1
ATOM 751 N N . CYS A 1 94 ? -11.859 -2.405 7.576 1.00 93.19 94 CYS A N 1
ATOM 752 C CA . CYS A 1 94 ? -10.752 -1.767 8.289 1.00 93.19 94 CYS A CA 1
ATOM 753 C C . CYS A 1 94 ? -10.502 -2.383 9.674 1.00 93.19 94 CYS A C 1
ATOM 755 O O . CYS A 1 94 ? -9.351 -2.570 10.082 1.00 93.19 94 CYS A O 1
ATOM 757 N N . VAL A 1 95 ? -11.576 -2.730 10.391 1.00 92.31 95 VAL A N 1
ATOM 758 C CA . VAL A 1 95 ? -11.504 -3.345 11.724 1.00 92.31 95 VAL A CA 1
ATOM 759 C C . VAL A 1 95 ? -10.954 -4.761 11.633 1.00 92.31 95 VAL A C 1
ATOM 761 O O . VAL A 1 95 ? -10.042 -5.124 12.382 1.00 92.31 95 VAL A O 1
ATOM 764 N N . GLU A 1 96 ? -11.483 -5.560 10.710 1.00 91.69 96 GLU A N 1
ATOM 765 C CA . GLU A 1 96 ? -11.036 -6.932 10.496 1.00 91.69 96 GLU A CA 1
ATOM 766 C C . GLU A 1 96 ? -9.569 -6.984 10.042 1.00 91.69 96 GLU A C 1
ATOM 768 O O . GLU A 1 96 ? -8.767 -7.723 10.623 1.00 91.69 96 GLU A O 1
ATOM 773 N N . LEU A 1 97 ? -9.200 -6.156 9.059 1.00 92.75 97 LEU A N 1
ATOM 774 C CA . LEU A 1 97 ? -7.841 -6.054 8.535 1.00 92.75 97 LEU A CA 1
ATOM 775 C C . LEU A 1 97 ? -6.849 -5.702 9.643 1.00 92.75 97 LEU A C 1
ATOM 777 O O . LEU A 1 97 ? -5.822 -6.366 9.784 1.00 92.75 97 LEU A O 1
ATOM 781 N N . TRP A 1 98 ? -7.153 -4.691 10.462 1.00 92.44 98 TRP A N 1
ATOM 782 C CA . TRP A 1 98 ? -6.265 -4.286 11.549 1.00 92.44 98 TRP A CA 1
ATOM 783 C C . TRP A 1 98 ? -6.089 -5.385 12.599 1.00 92.44 98 TRP A C 1
ATOM 785 O O . TRP A 1 98 ? -4.960 -5.667 13.009 1.00 92.44 98 TRP A O 1
ATOM 795 N N . ARG A 1 99 ? -7.181 -6.044 13.009 1.00 90.50 99 ARG A N 1
ATOM 796 C CA . ARG A 1 99 ? -7.134 -7.155 13.973 1.00 90.50 99 ARG A CA 1
ATOM 797 C C . ARG A 1 99 ? -6.253 -8.296 13.466 1.00 90.50 99 ARG A C 1
ATOM 799 O O . ARG A 1 99 ? -5.392 -8.767 14.204 1.00 90.50 99 ARG A O 1
ATOM 806 N N . LYS A 1 100 ? -6.409 -8.683 12.196 1.00 90.06 100 LYS A N 1
ATOM 807 C CA . LYS A 1 100 ? -5.590 -9.728 11.561 1.00 90.06 100 LYS A CA 1
ATOM 808 C C . LYS A 1 100 ? -4.131 -9.293 11.382 1.00 90.06 100 LYS A C 1
ATOM 810 O O . LYS A 1 100 ? -3.221 -10.091 11.583 1.00 90.06 100 LYS A O 1
ATOM 815 N N . ALA A 1 101 ? -3.887 -8.020 11.072 1.00 90.50 101 ALA A N 1
ATOM 816 C CA . ALA A 1 101 ? -2.542 -7.494 10.861 1.00 90.50 101 ALA A CA 1
ATOM 817 C C . ALA A 1 101 ? -1.752 -7.237 12.157 1.00 90.50 101 ALA A C 1
ATOM 819 O O . ALA A 1 101 ? -0.518 -7.261 12.123 1.00 90.50 101 ALA A O 1
ATOM 820 N N . LYS A 1 102 ? -2.411 -7.004 13.305 1.00 84.06 102 LYS A N 1
ATOM 821 C CA . LYS A 1 102 ? -1.743 -6.793 14.608 1.00 84.06 102 LYS A CA 1
ATOM 822 C C . LYS A 1 102 ? -0.810 -7.963 14.967 1.00 84.06 102 LYS A C 1
ATOM 824 O O . LYS A 1 102 ? 0.309 -7.716 15.404 1.00 84.06 102 LYS A O 1
ATOM 829 N N . GLY A 1 103 ? -1.215 -9.206 14.691 1.00 82.25 103 GLY A N 1
ATOM 830 C CA . GLY A 1 103 ? -0.428 -10.415 14.987 1.00 82.25 103 GLY A CA 1
ATOM 831 C C . GLY A 1 103 ? 0.688 -10.745 13.985 1.00 82.25 103 GLY A C 1
ATOM 832 O O . GLY A 1 103 ? 1.460 -11.679 14.204 1.00 82.25 103 GLY A O 1
ATOM 833 N N . LEU A 1 104 ? 0.806 -10.005 12.877 1.00 83.69 104 LEU A N 1
ATOM 834 C CA . LEU A 1 104 ? 1.806 -10.294 11.851 1.00 83.69 104 LEU A CA 1
ATOM 835 C C . LEU A 1 104 ? 3.179 -9.740 12.267 1.00 83.69 104 LEU A C 1
ATOM 837 O O . LEU A 1 104 ? 3.438 -8.533 12.183 1.00 83.69 104 LEU A O 1
ATOM 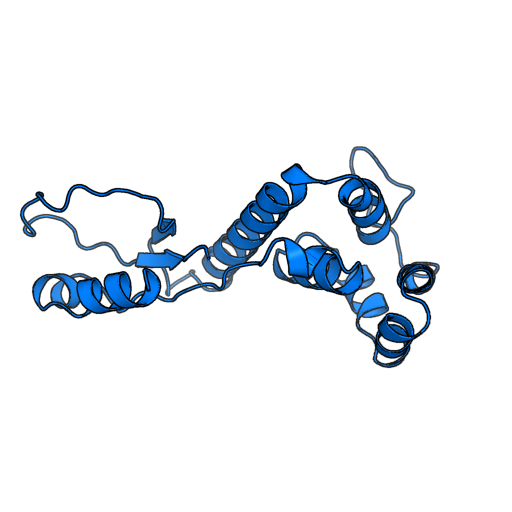841 N N . ASN A 1 105 ? 4.061 -10.649 12.695 1.00 81.56 105 ASN A N 1
ATOM 842 C CA . ASN A 1 105 ? 5.492 -10.408 12.900 1.00 81.56 105 ASN A CA 1
ATOM 843 C C . ASN A 1 105 ? 6.231 -10.418 11.547 1.00 81.56 105 ASN A C 1
ATOM 845 O O . ASN A 1 105 ? 6.128 -9.467 10.773 1.00 81.56 105 ASN A O 1
ATOM 849 N N . ARG A 1 106 ? 6.932 -11.516 11.214 1.00 74.88 106 ARG A N 1
ATOM 850 C CA . ARG A 1 106 ? 7.632 -11.692 9.923 1.00 74.88 106 ARG A CA 1
ATOM 851 C C . ARG A 1 106 ? 6.686 -11.562 8.720 1.00 74.88 106 ARG A C 1
ATOM 853 O O . ARG A 1 106 ? 7.073 -10.997 7.702 1.00 74.88 106 ARG A O 1
ATOM 860 N N . GLY A 1 107 ? 5.422 -11.969 8.874 1.00 87.25 107 GLY A N 1
ATOM 861 C CA . GLY A 1 107 ? 4.383 -11.831 7.844 1.00 87.25 107 GLY A CA 1
ATOM 862 C C . GLY A 1 107 ? 4.068 -10.386 7.435 1.00 87.25 107 GLY A C 1
ATOM 863 O O . GLY A 1 107 ? 3.453 -10.168 6.397 1.00 87.25 107 GLY A O 1
ATOM 864 N N . ARG A 1 108 ? 4.523 -9.378 8.191 1.00 90.06 108 ARG A N 1
ATOM 865 C CA . ARG A 1 108 ? 4.332 -7.969 7.827 1.00 90.06 108 ARG A CA 1
ATOM 866 C C . ARG A 1 108 ? 5.147 -7.556 6.604 1.00 90.06 108 ARG A C 1
ATOM 868 O O . ARG A 1 108 ? 4.693 -6.705 5.852 1.00 90.06 108 ARG A O 1
ATOM 875 N N . ALA A 1 109 ? 6.324 -8.148 6.391 1.00 89.06 109 ALA A N 1
ATOM 876 C CA . ALA A 1 109 ? 7.102 -7.900 5.176 1.00 89.06 109 ALA A CA 1
ATOM 877 C C . ALA A 1 109 ? 6.361 -8.415 3.935 1.00 89.06 109 ALA A C 1
ATOM 879 O O . ALA A 1 109 ? 6.252 -7.700 2.945 1.00 89.06 109 ALA A O 1
ATOM 880 N N . VAL A 1 110 ? 5.763 -9.604 4.044 1.00 91.62 110 VAL A N 1
ATOM 881 C CA . VAL A 1 110 ? 4.930 -10.191 2.988 1.00 91.62 110 VAL A CA 1
ATOM 882 C C . VAL A 1 110 ? 3.700 -9.323 2.729 1.00 91.62 110 VAL A C 1
ATOM 884 O O . VAL A 1 110 ? 3.450 -8.959 1.588 1.00 91.62 110 VAL A O 1
ATOM 887 N N . LEU A 1 111 ? 2.978 -8.909 3.776 1.00 93.81 111 LEU A N 1
ATOM 888 C CA . LEU A 1 111 ? 1.821 -8.021 3.626 1.00 93.81 111 LEU A CA 1
ATOM 889 C C . LEU A 1 111 ? 2.195 -6.688 2.961 1.00 93.81 111 LEU A C 1
ATOM 891 O O . LEU A 1 111 ? 1.459 -6.209 2.107 1.00 93.81 111 LEU A O 1
ATOM 895 N N . ALA A 1 112 ? 3.329 -6.091 3.333 1.00 92.44 112 ALA A N 1
ATOM 896 C CA . ALA A 1 112 ? 3.802 -4.856 2.716 1.00 92.44 112 ALA A CA 1
ATOM 897 C C . ALA A 1 112 ? 4.105 -5.035 1.219 1.00 92.44 112 ALA A C 1
ATOM 899 O O . ALA A 1 112 ? 3.712 -4.188 0.422 1.00 92.44 112 ALA A O 1
ATOM 900 N N . CYS A 1 113 ? 4.738 -6.152 0.846 1.00 91.69 113 CYS A N 1
ATOM 901 C CA . CYS A 1 113 ? 4.990 -6.514 -0.549 1.00 91.69 113 CYS A CA 1
ATOM 902 C C . CYS A 1 113 ? 3.677 -6.704 -1.327 1.00 91.69 113 CYS A C 1
ATOM 904 O O . CYS A 1 113 ? 3.465 -6.056 -2.348 1.00 91.69 113 CYS A O 1
ATOM 906 N N . VAL A 1 114 ? 2.734 -7.481 -0.781 1.00 93.94 114 VAL A N 1
ATOM 907 C CA . VAL A 1 114 ? 1.409 -7.696 -1.387 1.00 93.94 114 VAL A CA 1
ATOM 908 C C . VAL A 1 114 ? 0.666 -6.377 -1.594 1.00 93.94 114 VAL A C 1
ATOM 910 O O . VAL A 1 114 ? 0.143 -6.130 -2.677 1.00 93.94 114 VAL A O 1
ATOM 913 N N . LEU A 1 115 ? 0.638 -5.501 -0.586 1.00 95.31 115 LEU A N 1
ATOM 914 C CA . LEU A 1 115 ? 0.003 -4.187 -0.703 1.00 95.31 115 LEU A CA 1
ATOM 915 C C . LEU A 1 115 ? 0.634 -3.343 -1.811 1.00 95.31 115 LEU A C 1
ATOM 917 O O . LEU A 1 115 ? -0.070 -2.603 -2.492 1.00 95.31 115 LEU A O 1
ATOM 921 N N . ALA A 1 116 ? 1.944 -3.451 -2.004 1.00 92.12 116 ALA A N 1
ATOM 922 C CA . ALA A 1 116 ? 2.623 -2.678 -3.024 1.00 92.12 116 ALA A CA 1
ATOM 923 C C . ALA A 1 116 ? 2.346 -3.208 -4.430 1.00 92.12 116 ALA A C 1
ATOM 925 O O . ALA A 1 116 ? 2.082 -2.415 -5.333 1.00 92.12 116 ALA A O 1
ATOM 926 N N . HIS A 1 117 ? 2.306 -4.533 -4.588 1.00 91.25 117 HIS A N 1
ATOM 927 C CA . HIS A 1 117 ? 1.866 -5.172 -5.824 1.00 91.25 117 HIS A CA 1
ATOM 928 C C . HIS A 1 117 ? 0.432 -4.782 -6.164 1.00 91.25 117 HIS A C 1
ATOM 930 O O . HIS A 1 117 ? 0.157 -4.419 -7.300 1.00 91.25 117 HIS A O 1
ATOM 936 N N . LEU A 1 118 ? -0.474 -4.772 -5.186 1.00 94.88 118 LEU A N 1
ATOM 937 C CA . LEU A 1 118 ? -1.857 -4.349 -5.408 1.00 94.88 118 LEU A CA 1
ATOM 938 C C . LEU A 1 118 ? -1.952 -2.880 -5.838 1.00 94.88 118 LEU A C 1
ATOM 940 O O . LEU A 1 118 ? -2.714 -2.571 -6.744 1.00 94.88 118 LEU A O 1
ATOM 944 N N . ILE A 1 119 ? -1.147 -1.979 -5.264 1.00 93.19 119 ILE A N 1
ATOM 945 C CA . ILE A 1 119 ? -1.078 -0.579 -5.722 1.00 93.19 119 ILE A CA 1
ATOM 946 C C . ILE A 1 119 ? -0.551 -0.489 -7.158 1.00 93.19 119 ILE A C 1
ATOM 948 O O . ILE A 1 119 ? -1.096 0.272 -7.959 1.00 93.19 119 ILE A O 1
ATOM 952 N N . ALA A 1 120 ? 0.499 -1.245 -7.490 1.00 90.56 120 ALA A N 1
ATOM 953 C CA . ALA A 1 120 ? 1.077 -1.254 -8.829 1.00 90.56 120 ALA A CA 1
ATOM 954 C C . ALA A 1 120 ? 0.085 -1.808 -9.861 1.00 90.56 120 ALA A C 1
ATOM 956 O O . ALA A 1 120 ? -0.148 -1.161 -10.875 1.00 90.56 120 ALA A O 1
ATOM 957 N N . MET A 1 121 ? -0.573 -2.931 -9.561 1.00 91.94 121 MET A N 1
ATOM 958 C CA . MET A 1 121 ? -1.614 -3.526 -10.402 1.00 91.94 121 MET A CA 1
ATOM 959 C C . MET A 1 121 ? -2.826 -2.611 -10.544 1.00 91.94 121 MET A C 1
ATOM 961 O O . MET A 1 121 ? -3.316 -2.426 -11.647 1.00 91.94 121 MET A O 1
ATOM 965 N N . LYS A 1 122 ? -3.286 -1.980 -9.460 1.00 91.12 122 LYS A N 1
ATOM 966 C CA . LYS A 1 122 ? -4.372 -0.998 -9.529 1.00 91.12 122 LYS A CA 1
ATOM 967 C C . LYS A 1 122 ? -3.997 0.176 -10.430 1.00 91.12 122 LYS A C 1
ATOM 969 O O . LYS A 1 122 ? -4.789 0.581 -11.264 1.00 91.12 122 LYS A O 1
ATOM 974 N N . THR A 1 123 ? -2.774 0.691 -10.301 1.00 88.44 123 THR A N 1
ATOM 975 C CA . THR A 1 123 ? -2.265 1.762 -11.172 1.00 88.44 123 THR A CA 1
ATOM 976 C C . THR A 1 123 ? -2.192 1.304 -12.627 1.00 88.44 123 THR A C 1
ATOM 978 O O . THR A 1 123 ? -2.560 2.066 -13.513 1.00 88.44 123 THR A O 1
ATOM 981 N N . PHE A 1 124 ? -1.737 0.072 -12.859 1.00 89.00 124 PHE A N 1
ATOM 982 C CA . PHE A 1 124 ? -1.681 -0.543 -14.178 1.00 89.00 124 PHE A CA 1
ATOM 983 C C . PHE A 1 124 ? -3.080 -0.679 -14.790 1.00 89.00 124 PHE A C 1
ATOM 985 O O . PHE A 1 124 ? -3.276 -0.255 -15.911 1.00 89.00 124 PHE A O 1
ATOM 992 N N . VAL A 1 125 ? -4.077 -1.164 -14.051 1.00 89.12 125 VAL A N 1
ATOM 993 C CA . VAL A 1 125 ? -5.446 -1.326 -14.570 1.00 89.12 125 VAL A CA 1
ATOM 994 C C . VAL A 1 125 ? -6.159 0.018 -14.740 1.00 89.12 125 VAL A C 1
ATOM 996 O O . VAL A 1 125 ? -6.729 0.281 -15.784 1.00 89.12 125 VAL A O 1
ATOM 999 N N . GLU A 1 126 ? -6.126 0.899 -13.739 1.00 88.06 126 GLU A N 1
ATOM 1000 C CA . GLU A 1 126 ? -6.908 2.148 -13.764 1.00 88.06 126 GLU A CA 1
ATOM 1001 C C . GLU A 1 126 ? -6.291 3.248 -14.632 1.00 88.06 126 GLU A C 1
ATOM 1003 O O . GLU A 1 126 ? -6.967 4.212 -14.985 1.00 88.06 126 GLU A O 1
ATOM 1008 N N . ARG A 1 127 ? -4.983 3.179 -14.902 1.00 80.81 127 ARG A N 1
ATOM 1009 C CA . ARG A 1 127 ? -4.276 4.194 -15.698 1.00 80.81 127 ARG A CA 1
ATOM 1010 C C . ARG A 1 127 ? -3.647 3.634 -16.965 1.00 80.81 127 ARG A C 1
ATOM 1012 O O . ARG A 1 127 ? -3.067 4.426 -17.703 1.00 80.81 127 ARG A O 1
ATOM 1019 N N . GLY A 1 128 ? -3.688 2.319 -17.167 1.00 66.62 128 GLY A N 1
ATOM 1020 C CA . GLY A 1 128 ? -2.949 1.630 -18.221 1.00 66.62 128 GLY A CA 1
ATOM 1021 C C . GLY A 1 128 ? -3.700 1.433 -19.521 1.00 66.62 128 GLY A C 1
ATOM 1022 O O . GLY A 1 128 ? -3.051 0.961 -20.441 1.00 66.62 128 GLY A O 1
ATOM 1023 N N . ASP A 1 129 ? -4.962 1.865 -19.637 1.00 61.31 129 ASP A N 1
ATOM 1024 C CA . ASP A 1 129 ? -5.741 1.721 -20.879 1.00 61.31 129 ASP A CA 1
ATOM 1025 C C . ASP A 1 129 ? -5.039 2.293 -22.130 1.00 61.31 129 ASP A C 1
ATOM 1027 O O . ASP A 1 129 ? -5.385 1.873 -23.221 1.00 61.31 129 ASP A O 1
ATOM 1031 N N . ASP A 1 130 ? -4.003 3.139 -21.985 1.00 65.25 130 ASP A N 1
ATOM 1032 C CA . ASP A 1 130 ? -3.062 3.501 -23.067 1.00 65.25 130 ASP A CA 1
ATOM 1033 C C . ASP A 1 130 ? -1.620 3.803 -22.579 1.00 65.25 130 ASP A C 1
ATOM 1035 O O . ASP A 1 130 ? -0.841 4.450 -23.279 1.00 65.25 130 ASP A O 1
ATOM 1039 N N . LYS A 1 131 ? -1.248 3.444 -21.338 1.00 72.00 131 LYS A N 1
ATOM 1040 C CA . LYS A 1 131 ? 0.026 3.913 -20.730 1.00 72.00 131 LYS A CA 1
ATOM 1041 C C . LYS A 1 131 ? 1.038 2.831 -20.407 1.00 72.00 131 LYS A C 1
ATOM 1043 O O . LYS A 1 131 ? 2.214 3.154 -20.251 1.00 72.00 131 LYS A O 1
ATOM 1048 N N . PHE A 1 132 ? 0.598 1.592 -20.213 1.00 79.50 132 PHE A N 1
ATOM 1049 C CA . PHE A 1 132 ? 1.470 0.530 -19.728 1.00 79.50 132 PHE A CA 1
ATOM 1050 C C . PHE A 1 132 ? 1.117 -0.798 -20.391 1.00 79.50 132 PHE A C 1
ATOM 1052 O O . PHE A 1 132 ? 0.015 -1.297 -20.198 1.00 79.50 132 PHE A O 1
ATOM 1059 N N . ASP A 1 133 ? 2.079 -1.407 -21.080 1.00 78.81 133 ASP A N 1
ATOM 1060 C CA . ASP A 1 133 ? 1.895 -2.732 -21.685 1.00 78.81 133 ASP A CA 1
ATOM 1061 C C . ASP A 1 133 ? 2.352 -3.872 -20.766 1.00 78.81 133 ASP A C 1
ATOM 1063 O O . ASP A 1 133 ? 1.765 -4.954 -20.765 1.00 78.81 133 ASP A O 1
ATOM 1067 N N . VAL A 1 134 ? 3.385 -3.646 -19.945 1.00 80.25 134 VAL A N 1
ATOM 1068 C CA . VAL A 1 134 ? 3.936 -4.665 -19.040 1.00 80.25 134 VAL A CA 1
ATOM 1069 C C . VAL A 1 134 ? 4.134 -4.136 -17.632 1.00 80.25 134 VAL A C 1
ATOM 1071 O O . VAL A 1 134 ? 4.534 -2.996 -17.421 1.00 80.25 134 VAL A O 1
ATOM 1074 N N . LEU A 1 135 ? 3.915 -5.015 -16.657 1.00 82.81 135 LEU A N 1
ATOM 1075 C CA . LEU A 1 135 ? 4.267 -4.825 -15.257 1.00 82.81 135 LEU A CA 1
ATOM 1076 C C . LEU A 1 135 ? 5.414 -5.774 -14.879 1.00 82.81 135 LEU A C 1
ATOM 1078 O O . LEU A 1 135 ? 5.283 -6.988 -15.0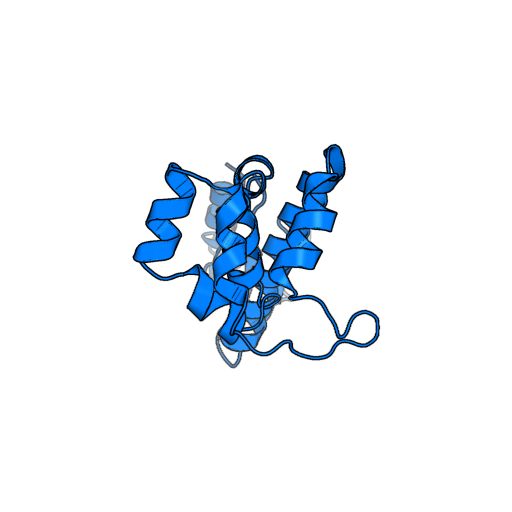24 1.00 82.81 135 LEU A O 1
ATOM 1082 N N . LEU A 1 136 ? 6.522 -5.230 -14.372 1.00 78.56 136 LEU A N 1
ATOM 1083 C CA . LEU A 1 136 ? 7.695 -5.991 -13.937 1.00 78.56 136 LEU A CA 1
ATOM 1084 C C . LEU A 1 136 ? 8.015 -5.795 -12.454 1.00 78.56 136 LEU A C 1
ATOM 1086 O O . LEU A 1 136 ? 8.021 -4.675 -11.935 1.00 78.56 136 LEU A O 1
ATOM 1090 N N . GLU A 1 137 ? 8.401 -6.898 -11.815 1.00 75.75 137 GLU A N 1
ATOM 1091 C CA . GLU A 1 137 ? 9.054 -6.910 -10.506 1.00 75.75 137 GLU A CA 1
ATOM 1092 C C . GLU A 1 137 ? 10.583 -6.789 -10.676 1.00 75.75 137 GLU A C 1
ATOM 1094 O O . GLU A 1 137 ? 11.183 -7.422 -11.548 1.00 75.75 137 GLU A O 1
ATOM 1099 N N . ASP A 1 138 ? 11.246 -5.998 -9.833 1.00 67.56 138 ASP A N 1
ATOM 1100 C CA . ASP A 1 138 ? 12.705 -5.783 -9.854 1.00 67.56 138 ASP A CA 1
ATOM 1101 C C . ASP A 1 138 ? 13.552 -7.033 -9.568 1.00 67.56 138 ASP A C 1
ATOM 1103 O O . ASP A 1 138 ? 14.756 -7.046 -9.880 1.00 67.56 138 ASP A O 1
ATOM 1107 N N . ASN A 1 139 ? 12.930 -8.065 -8.990 1.00 63.47 139 ASN A N 1
ATOM 1108 C CA . ASN A 1 139 ? 13.527 -9.363 -8.684 1.00 63.47 139 ASN A CA 1
ATOM 1109 C C . ASN A 1 139 ? 13.603 -10.310 -9.890 1.00 63.47 139 ASN A C 1
ATOM 1111 O O . ASN A 1 139 ? 14.238 -11.367 -9.793 1.00 63.47 139 ASN A O 1
ATOM 1115 N N . VAL A 1 140 ? 13.015 -9.949 -11.037 1.00 53.91 140 VAL A N 1
ATOM 1116 C CA . VAL A 1 140 ? 13.148 -10.739 -12.264 1.00 53.91 140 VAL A CA 1
ATOM 1117 C C . VAL A 1 140 ? 14.590 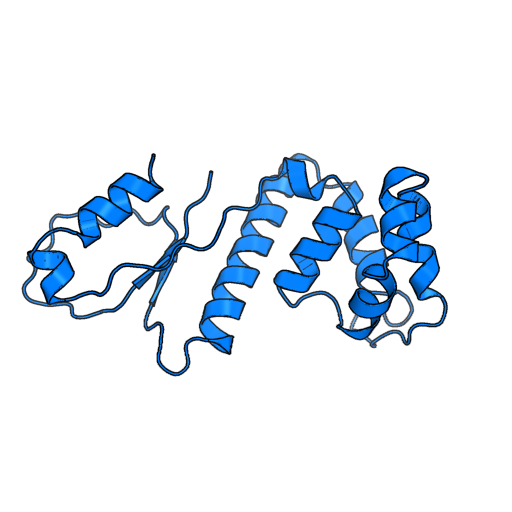-10.638 -12.767 1.00 53.91 140 VAL A C 1
ATOM 1119 O O . VAL A 1 140 ? 15.049 -9.610 -13.269 1.00 53.91 140 VAL A O 1
ATOM 1122 N N . ARG A 1 141 ? 15.340 -11.733 -12.622 1.00 49.38 141 ARG A N 1
ATOM 1123 C CA . A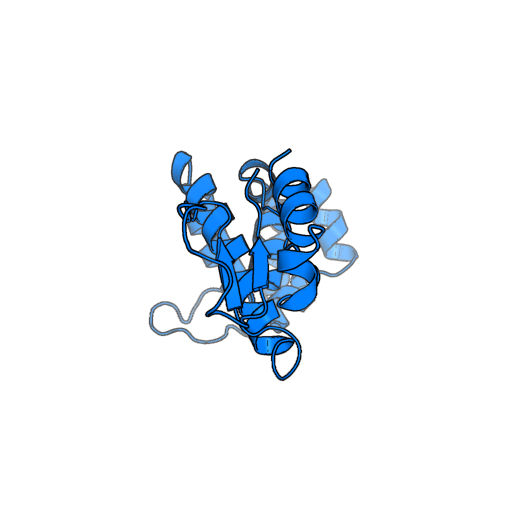RG A 1 141 ? 16.673 -11.887 -13.211 1.00 49.38 141 ARG A CA 1
ATOM 1124 C C . ARG A 1 141 ? 16.516 -12.261 -14.681 1.00 49.38 141 ARG A C 1
ATOM 1126 O O . ARG A 1 141 ? 16.531 -13.439 -15.018 1.00 49.38 141 ARG A O 1
ATOM 1133 N N . ALA A 1 142 ? 16.359 -11.272 -15.554 1.00 44.75 142 ALA A N 1
ATOM 1134 C CA . ALA A 1 142 ? 16.490 -11.513 -16.986 1.00 44.75 142 ALA A CA 1
ATOM 1135 C C . ALA A 1 142 ? 17.985 -11.691 -17.323 1.00 44.75 142 ALA A C 1
ATOM 1137 O O . ALA A 1 142 ? 18.780 -10.797 -17.012 1.00 44.75 142 ALA A O 1
ATOM 1138 N N . PRO A 1 143 ? 18.417 -12.820 -17.915 1.00 42.91 143 PRO A N 1
ATOM 1139 C CA . PRO A 1 143 ? 19.761 -12.914 -18.466 1.00 42.91 143 PRO A CA 1
ATOM 1140 C C . PRO A 1 143 ? 19.888 -11.893 -19.605 1.00 42.91 143 PRO A C 1
ATOM 1142 O O . PRO A 1 143 ? 19.164 -11.960 -20.592 1.00 42.91 143 PRO A O 1
ATOM 1145 N N . ILE A 1 144 ? 20.817 -10.942 -19.467 1.00 49.50 144 ILE A N 1
ATOM 1146 C CA . ILE A 1 144 ? 21.055 -9.819 -20.404 1.00 49.50 144 ILE A CA 1
ATOM 1147 C C . ILE A 1 144 ? 21.652 -10.305 -21.753 1.00 49.50 144 ILE A C 1
ATOM 1149 O O . ILE A 1 144 ? 22.055 -9.523 -22.603 1.00 49.50 144 ILE A O 1
ATOM 1153 N N . SER A 1 145 ? 21.703 -11.615 -21.995 1.00 47.28 145 SER A N 1
ATOM 1154 C CA . SER A 1 145 ? 22.342 -12.230 -23.160 1.00 47.28 145 SER A CA 1
ATOM 1155 C C . SER A 1 145 ? 21.365 -12.594 -24.285 1.00 47.28 145 SER A C 1
ATOM 1157 O O . SER A 1 145 ? 21.547 -13.629 -24.925 1.00 47.28 145 SER A O 1
ATOM 1159 N N . ILE A 1 146 ? 20.324 -11.792 -24.528 1.00 45.84 146 ILE A N 1
ATOM 1160 C CA . ILE A 1 146 ? 19.427 -11.987 -25.679 1.00 45.84 146 ILE A CA 1
ATOM 1161 C C . ILE A 1 146 ? 19.682 -10.857 -26.690 1.00 45.84 146 ILE A C 1
ATOM 1163 O O . ILE A 1 146 ? 19.602 -9.689 -26.309 1.00 45.84 146 ILE A O 1
ATOM 1167 N N . PRO A 1 147 ? 20.013 -11.165 -27.959 1.00 44.03 147 PRO A N 1
ATOM 1168 C CA . PRO A 1 147 ? 20.203 -10.157 -28.999 1.00 44.03 147 PRO A CA 1
ATOM 1169 C C . PRO A 1 147 ? 18.956 -9.276 -29.155 1.00 44.03 147 PRO A C 1
ATOM 1171 O O . PRO A 1 147 ? 17.841 -9.786 -29.237 1.00 44.03 147 PRO A O 1
ATOM 1174 N N . ALA A 1 148 ? 19.156 -7.959 -29.232 1.00 49.31 148 ALA A N 1
ATOM 1175 C CA . ALA A 1 148 ? 18.114 -6.923 -29.228 1.00 49.31 148 ALA A CA 1
ATOM 1176 C C . ALA A 1 148 ? 17.155 -6.929 -30.441 1.00 49.31 148 ALA A C 1
ATOM 1178 O O . ALA A 1 148 ? 16.337 -6.030 -30.581 1.00 49.31 148 ALA A O 1
ATOM 1179 N N . SER A 1 149 ? 17.221 -7.917 -31.334 1.00 45.84 149 SER A N 1
ATOM 1180 C CA . SER A 1 149 ? 16.517 -7.889 -32.619 1.00 45.84 149 SER A CA 1
ATOM 1181 C C . SER A 1 149 ? 15.049 -8.340 -32.583 1.00 45.84 149 SER A C 1
ATOM 1183 O O . SER A 1 149 ? 14.476 -8.501 -33.657 1.00 45.84 149 SER A O 1
ATOM 1185 N N . LEU A 1 150 ? 14.425 -8.582 -31.417 1.00 41.66 150 LEU A N 1
ATOM 1186 C CA . LEU A 1 150 ? 13.115 -9.265 -31.375 1.00 41.66 150 LEU A CA 1
ATOM 1187 C C . LEU A 1 150 ? 12.042 -8.793 -30.369 1.00 41.66 150 LEU A C 1
ATOM 1189 O O . LEU A 1 150 ? 10.993 -9.428 -30.334 1.00 41.66 150 LEU A O 1
ATOM 1193 N N . LEU A 1 151 ? 12.197 -7.717 -29.588 1.00 40.81 151 LEU A N 1
ATOM 1194 C CA . LEU A 1 151 ? 11.167 -7.338 -28.594 1.00 40.81 151 LEU A CA 1
ATOM 1195 C C . LEU A 1 151 ? 10.928 -5.820 -28.518 1.00 40.81 151 LEU A C 1
ATOM 1197 O O . LEU A 1 151 ? 11.773 -5.083 -28.024 1.00 40.81 151 LEU A O 1
ATOM 1201 N N . VAL A 1 152 ? 9.740 -5.380 -28.949 1.00 36.69 152 VAL A N 1
ATOM 1202 C CA . VAL A 1 152 ? 9.141 -4.074 -28.609 1.00 36.69 152 VAL A CA 1
ATOM 1203 C C . VAL A 1 152 ? 8.083 -4.345 -27.537 1.00 36.69 152 VAL A C 1
ATOM 1205 O O . VAL A 1 152 ? 7.094 -5.010 -27.829 1.00 36.69 152 VAL A O 1
ATOM 1208 N N . VAL A 1 153 ? 8.325 -3.931 -26.289 1.00 42.31 153 VAL A N 1
ATOM 1209 C CA . VAL A 1 153 ? 7.485 -4.264 -25.113 1.00 42.31 153 VAL A CA 1
ATOM 1210 C C . VAL A 1 153 ? 7.602 -3.201 -24.006 1.00 42.31 153 VAL A C 1
ATOM 1212 O O . VAL A 1 153 ? 8.522 -3.240 -23.203 1.00 42.31 153 VAL A O 1
ATOM 1215 N N . TYR A 1 154 ? 6.680 -2.252 -23.891 1.00 38.03 154 TYR A N 1
ATOM 1216 C CA . TYR A 1 154 ? 6.763 -1.178 -22.887 1.00 38.03 154 TYR A CA 1
ATOM 1217 C C . TYR A 1 154 ? 6.697 -1.694 -21.436 1.00 38.03 154 TYR A C 1
ATOM 1219 O O . TYR A 1 154 ? 5.905 -2.580 -21.130 1.00 38.03 154 TYR A O 1
ATOM 1227 N N . PHE A 1 155 ? 7.488 -1.117 -20.518 1.00 43.28 155 PHE A N 1
ATOM 1228 C CA . PHE A 1 155 ? 7.644 -1.619 -19.144 1.00 43.28 155 PHE A CA 1
ATOM 1229 C C . PHE A 1 155 ? 7.258 -0.599 -18.055 1.00 43.28 155 PHE A C 1
ATOM 1231 O O . PHE A 1 155 ? 7.805 0.500 -17.983 1.00 43.28 155 PHE A O 1
ATOM 1238 N N . LEU A 1 156 ? 6.412 -1.016 -17.112 1.00 35.47 156 LEU A N 1
ATOM 1239 C CA . LEU A 1 156 ? 6.289 -0.457 -15.766 1.00 35.47 156 LEU A CA 1
ATOM 1240 C C . LEU A 1 156 ? 7.191 -1.265 -14.832 1.00 35.47 156 LEU A C 1
ATOM 1242 O O . LEU A 1 156 ? 7.069 -2.487 -14.767 1.00 35.47 156 LEU A O 1
ATOM 1246 N N . LEU A 1 157 ? 8.087 -0.612 -14.096 1.00 40.88 157 LEU A N 1
ATOM 1247 C CA . LEU A 1 157 ? 9.126 -1.314 -13.346 1.00 40.88 157 LEU A CA 1
ATOM 1248 C C . LEU A 1 157 ? 9.085 -0.898 -11.878 1.00 40.88 157 LEU A C 1
ATOM 1250 O O . LEU A 1 157 ? 9.282 0.262 -11.548 1.00 40.88 157 LEU A O 1
ATOM 1254 N N . TRP A 1 158 ? 8.770 -1.825 -10.977 1.00 43.72 158 TRP A N 1
ATOM 1255 C CA . TRP A 1 158 ? 8.639 -1.544 -9.545 1.00 43.72 158 TRP A CA 1
ATOM 1256 C C . TRP A 1 158 ? 9.885 -1.966 -8.773 1.00 43.72 158 TRP A C 1
ATOM 1258 O O . TRP A 1 158 ? 10.492 -2.964 -9.140 1.00 43.72 158 TRP A O 1
ATOM 1268 N N . VAL A 1 159 ? 10.263 -1.245 -7.708 1.00 38.50 159 VAL A N 1
ATOM 1269 C CA . VAL A 1 159 ? 11.481 -1.559 -6.945 1.00 38.50 159 VAL A CA 1
ATOM 1270 C C . VAL A 1 159 ? 11.235 -1.658 -5.437 1.00 38.50 159 VAL A C 1
ATOM 1272 O O . VAL A 1 159 ? 10.765 -0.707 -4.805 1.00 38.50 159 VAL A O 1
ATOM 1275 N N . MET A 1 160 ? 11.633 -2.792 -4.857 1.00 35.78 160 MET A N 1
ATOM 1276 C CA . MET A 1 160 ? 11.634 -3.109 -3.432 1.00 35.78 160 MET A CA 1
ATOM 1277 C C . MET A 1 160 ? 12.924 -2.621 -2.753 1.00 35.78 160 MET A C 1
ATOM 1279 O O . MET A 1 160 ? 14.026 -3.029 -3.114 1.00 35.78 160 MET A O 1
ATOM 1283 N N . ILE A 1 161 ? 12.799 -1.782 -1.718 1.00 36.97 161 ILE A N 1
ATOM 1284 C CA . ILE A 1 161 ? 13.839 -1.592 -0.687 1.00 36.97 161 ILE A CA 1
ATOM 1285 C C . ILE A 1 161 ? 13.178 -1.683 0.688 1.00 36.97 161 ILE A C 1
ATOM 1287 O O . ILE A 1 161 ? 12.145 -1.000 0.889 1.00 36.97 161 ILE A O 1
#

Foldseek 3Di:
DLLVVLQVVCPDPLNVVQEDRAAEFDAQPLVQCLQLVSVVVLCVLLVNADPQQVVQLVDPVLVVCSVVPSVCSNVSCPPGQQDQDPPDRDDHPSVVVCVVCNPDDVCSNVVRVVSRVSNQVCCCVVVVPPPAQDEDESPDPDDPPDPSPDDRHYYHYYDYD

Sequence (161 aa):
NRHTQILQLFATPPMQHHFETPTISPAIPSRSIRSQYNLLRTAHKAGIIPQEEWNAISTPENLKLVKSDPESLLKCLKDVPITPRYNNANVHYCVELWRKAKGLNRGRAVLACVLAHLIAMKTFVERGDDKFDVLLEDNVRAPISIPASLLVVYFLLWVMI

Organism: NCBI:txid49249

Secondary structure (DSSP, 8-state):
-HHHHHHHHHTSHHHHHH-PPPPPPPP--TTGGGSHHHHHHHHHHTT-S-HHHHHHHTSHHHHHHHHH-GGGGGGGGTTSPPPP-TT-SSS-HHHHHHHHHHT-STHHHHHHHHHHHHHHHHHHHHH-TTT-SEEEETT----S-S-SSS----EEEE---

pLDDT: mean 81.12, std 16.78, range [35.47, 96.69]

Radius of gyration: 19.57 Å; chains: 1; bounding box: 45×31×53 Å